Protein AF-A0A5A8DD40-F1 (afdb_monomer_lite)

Organism: Cafeteria roenbergensis (NCBI:txid33653)

pLDDT: mean 91.97, std 11.66, range [43.62, 98.44]

Sequence (110 aa):
MAALLGPKPSMNYADNERDMVIMQHTVDTVTPSGERRQRNGLMVEYERDGETAMARTVGLTAAIGAQLILDGAIPLRGVRRPVDPEVYEPVLDGLEDEGISMAETVRTLA

Foldseek 3Di:
DVVPDPDDDDPDDDVPDKDKDKDKDWDWDADPVRWIKIKMWIWIDMDDPNRHSVCLVPVLLVVQQVVCVVVCQQVDDDDDDQPDCSRVVSSQVSSVVVVTHIDMDMDTDD

Secondary structure (DSSP, 8-state):
--SSS-PPPP-PPPTT---EEEEEEEEEEE-TTS-EEEEEEEEEEE-BTTB-HHHHHHHHHHHHHHHHHHTT-----SS--TTSHHHHHHHHHHHHHTT--PEEEEEE--

InterPro domains:
  IPR032095 Saccharopine dehydrogenase-like, C-terminal [PF16653] (4-100)
  IPR051168 Alpha-aminoadipic semialdehyde synthase [PTHR11133] (10-102)

Radius of gyration: 20.09 Å; chains: 1; bounding box: 60×34×42 Å

Structure (mmCIF, N/CA/C/O backbone):
data_AF-A0A5A8DD40-F1
#
_entry.id   AF-A0A5A8DD40-F1
#
loop_
_atom_site.group_PDB
_atom_site.id
_atom_site.type_symbol
_atom_site.label_atom_id
_atom_site.label_alt_id
_atom_site.label_comp_id
_atom_site.label_asym_id
_atom_site.label_entity_id
_atom_site.label_seq_id
_atom_site.pdbx_PDB_ins_code
_atom_site.Cartn_x
_atom_site.Cartn_y
_atom_site.Cartn_z
_atom_site.occupancy
_atom_site.B_iso_or_equiv
_atom_site.auth_seq_id
_atom_site.auth_comp_id
_atom_site.auth_asym_id
_atom_site.auth_atom_id
_atom_site.pdbx_PDB_model_num
ATOM 1 N N . MET A 1 1 ? 41.620 17.996 2.327 1.00 43.62 1 MET A N 1
ATOM 2 C CA . MET A 1 1 ? 41.602 16.752 3.132 1.00 43.62 1 MET A CA 1
ATOM 3 C C . MET A 1 1 ? 40.468 15.771 2.789 1.00 43.62 1 MET A C 1
ATOM 5 O O . MET A 1 1 ? 40.440 14.717 3.399 1.00 43.62 1 MET A O 1
ATOM 9 N N . ALA A 1 2 ? 39.587 16.023 1.805 1.00 45.50 2 ALA A N 1
ATOM 10 C CA . ALA A 1 2 ? 38.563 15.043 1.387 1.00 45.50 2 ALA A CA 1
ATOM 11 C C . ALA A 1 2 ? 39.001 14.104 0.236 1.00 45.50 2 ALA A C 1
ATOM 13 O O . ALA A 1 2 ? 38.303 13.149 -0.066 1.00 45.50 2 ALA A O 1
ATOM 14 N N . ALA A 1 3 ? 40.164 14.345 -0.385 1.00 51.91 3 ALA A N 1
ATOM 15 C CA . ALA A 1 3 ? 40.687 13.549 -1.506 1.00 51.91 3 ALA A CA 1
ATOM 16 C C . ALA A 1 3 ? 41.655 12.415 -1.089 1.00 51.91 3 ALA A C 1
ATOM 18 O O . ALA A 1 3 ? 42.256 11.784 -1.949 1.00 51.91 3 ALA A O 1
ATOM 19 N N . LEU A 1 4 ? 41.847 12.182 0.219 1.00 51.81 4 LEU A N 1
ATOM 20 C CA . LEU A 1 4 ? 42.779 11.173 0.767 1.00 51.81 4 LEU A CA 1
ATOM 21 C C . LEU A 1 4 ? 42.089 9.892 1.265 1.00 51.81 4 LEU A C 1
ATOM 23 O O . LEU A 1 4 ? 42.756 8.965 1.714 1.00 51.81 4 LEU A O 1
ATOM 27 N N . LEU A 1 5 ? 40.762 9.842 1.196 1.00 54.19 5 LEU A N 1
ATOM 28 C CA . LEU A 1 5 ? 39.967 8.651 1.460 1.00 54.19 5 LEU A CA 1
ATOM 29 C C . LEU A 1 5 ? 39.536 8.155 0.080 1.00 54.19 5 LEU A C 1
ATOM 31 O O . LEU A 1 5 ? 38.892 8.910 -0.643 1.00 54.19 5 LEU A O 1
ATOM 35 N N . GLY A 1 6 ? 39.962 6.957 -0.327 1.00 60.28 6 GLY A N 1
ATOM 36 C CA . GLY A 1 6 ? 39.601 6.366 -1.623 1.00 60.28 6 GLY A CA 1
ATOM 37 C C . GLY A 1 6 ? 38.081 6.316 -1.869 1.00 60.28 6 GLY A C 1
ATOM 38 O O . GLY A 1 6 ? 37.301 6.701 -0.994 1.00 60.28 6 GLY A O 1
ATOM 39 N N . PRO A 1 7 ? 37.627 5.854 -3.051 1.00 65.56 7 PRO A N 1
ATOM 40 C CA . PRO A 1 7 ? 36.203 5.834 -3.382 1.00 65.56 7 PRO A CA 1
ATOM 41 C C . PRO A 1 7 ? 35.401 5.170 -2.256 1.00 65.56 7 PRO A C 1
ATOM 43 O O . PRO A 1 7 ? 35.703 4.048 -1.846 1.00 65.56 7 PRO A O 1
ATOM 46 N N . LYS A 1 8 ? 34.401 5.888 -1.727 1.00 65.12 8 LYS A N 1
ATOM 47 C CA . LYS A 1 8 ? 33.452 5.341 -0.753 1.00 65.12 8 LYS A CA 1
ATOM 48 C C . LYS A 1 8 ? 32.838 4.091 -1.393 1.00 65.12 8 LYS A C 1
ATOM 50 O O . LYS A 1 8 ? 32.260 4.233 -2.471 1.00 65.12 8 LYS A O 1
ATOM 55 N N . PRO A 1 9 ? 32.938 2.901 -0.779 1.00 65.38 9 PRO A N 1
ATOM 56 C CA . PRO A 1 9 ? 32.277 1.727 -1.324 1.00 65.38 9 PRO A CA 1
ATOM 57 C C . PRO A 1 9 ? 30.774 2.017 -1.404 1.00 65.38 9 PRO A C 1
ATOM 59 O O . PRO A 1 9 ? 30.142 2.356 -0.398 1.00 65.38 9 PRO A O 1
ATOM 62 N N . SER A 1 10 ? 30.223 1.981 -2.617 1.00 74.88 10 SER A N 1
ATOM 63 C CA . SER A 1 10 ? 28.790 2.125 -2.848 1.00 74.88 10 SER A CA 1
ATOM 64 C C . SER A 1 10 ? 28.128 0.776 -2.595 1.00 74.88 10 SER A C 1
ATOM 66 O O . SER A 1 10 ? 28.432 -0.191 -3.289 1.00 74.88 10 SER A O 1
ATOM 68 N N . MET A 1 11 ? 27.236 0.708 -1.608 1.00 85.31 11 MET A N 1
ATOM 69 C CA . MET A 1 11 ? 26.427 -0.480 -1.303 1.00 85.31 11 MET A CA 1
ATOM 70 C C . MET A 1 11 ? 25.213 -0.531 -2.239 1.00 85.31 11 MET A C 1
ATOM 72 O O . MET A 1 11 ? 24.073 -0.435 -1.793 1.00 85.31 11 MET A O 1
ATOM 76 N N . ASN A 1 12 ? 25.476 -0.560 -3.544 1.00 88.50 12 ASN A N 1
ATOM 77 C CA . ASN A 1 12 ? 24.438 -0.708 -4.558 1.00 88.50 12 ASN A CA 1
ATOM 78 C C . ASN A 1 12 ? 24.142 -2.191 -4.760 1.00 88.50 12 ASN A C 1
ATOM 80 O O . ASN A 1 12 ? 25.045 -3.013 -4.596 1.00 88.50 12 ASN A O 1
ATOM 84 N N . TYR A 1 13 ? 22.916 -2.494 -5.181 1.00 89.25 13 TYR A N 1
ATOM 85 C CA . TYR A 1 13 ? 22.585 -3.832 -5.646 1.00 89.25 13 TYR A CA 1
ATOM 86 C C . TYR A 1 13 ? 23.431 -4.204 -6.870 1.00 89.25 13 TYR A C 1
ATOM 88 O O . TYR A 1 13 ? 23.643 -3.372 -7.758 1.00 89.25 13 TYR A O 1
ATOM 96 N N . ALA A 1 14 ? 23.921 -5.439 -6.903 1.00 88.88 14 ALA A N 1
ATOM 97 C CA . ALA A 1 14 ? 24.559 -6.027 -8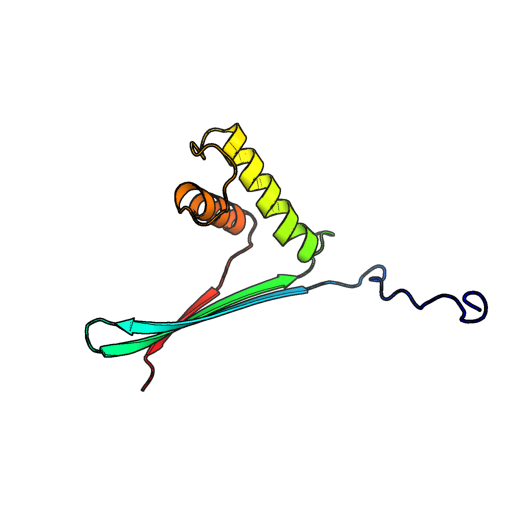.074 1.00 88.88 14 ALA A CA 1
ATOM 98 C C . ALA A 1 14 ? 23.521 -6.626 -9.038 1.00 88.88 14 ALA A C 1
ATOM 100 O O . ALA A 1 14 ? 22.384 -6.915 -8.659 1.00 88.88 14 ALA A O 1
ATOM 101 N N . ASP A 1 15 ? 23.936 -6.868 -10.284 1.00 83.56 15 ASP A N 1
ATOM 102 C CA . ASP A 1 15 ? 23.127 -7.610 -11.250 1.00 83.56 15 ASP A CA 1
ATOM 103 C C . ASP A 1 15 ? 22.803 -8.996 -10.656 1.00 83.56 15 ASP A C 1
ATOM 105 O O . ASP A 1 15 ? 23.715 -9.754 -10.309 1.00 83.56 15 ASP A O 1
ATOM 109 N N . ASN A 1 16 ? 21.512 -9.333 -10.557 1.00 86.12 16 ASN A N 1
ATOM 110 C CA . ASN A 1 16 ? 20.940 -10.544 -9.933 1.00 86.12 16 ASN A CA 1
ATOM 111 C C . ASN A 1 16 ? 20.764 -10.533 -8.400 1.00 86.12 16 ASN A C 1
ATOM 113 O O . ASN A 1 16 ? 20.412 -11.568 -7.827 1.00 86.12 16 ASN A O 1
ATOM 117 N N . GLU A 1 17 ? 20.968 -9.407 -7.718 1.00 92.62 17 GLU A N 1
ATOM 118 C CA . G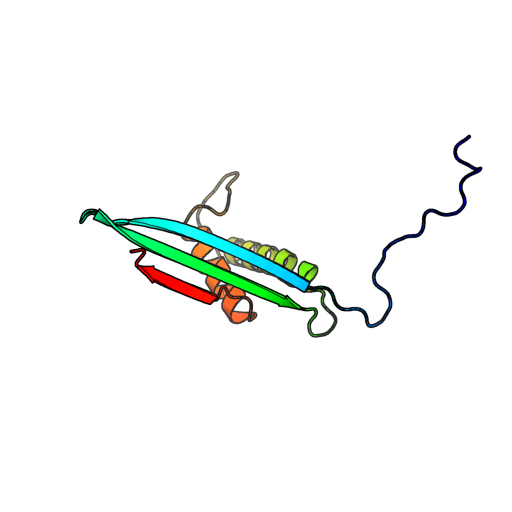LU A 1 17 ? 20.501 -9.267 -6.336 1.00 92.62 17 GLU A CA 1
ATOM 119 C C . GLU A 1 17 ? 19.017 -8.895 -6.286 1.00 92.62 17 GLU A C 1
ATOM 121 O O . GLU A 1 17 ? 18.486 -8.242 -7.182 1.00 92.62 17 GLU A O 1
ATOM 126 N N . ARG A 1 18 ? 18.344 -9.319 -5.213 1.00 94.75 18 ARG A N 1
ATOM 127 C CA . ARG A 1 18 ? 16.929 -9.028 -4.971 1.00 94.75 18 ARG A CA 1
ATOM 128 C C . ARG A 1 18 ? 16.788 -8.172 -3.730 1.00 94.75 18 ARG A C 1
ATOM 130 O O . ARG A 1 18 ? 17.428 -8.455 -2.714 1.00 94.75 18 ARG A O 1
ATOM 137 N N . ASP A 1 19 ? 15.922 -7.172 -3.802 1.00 96.88 19 ASP A N 1
ATOM 138 C CA . ASP A 1 19 ? 15.477 -6.446 -2.624 1.00 96.88 19 ASP A CA 1
ATOM 139 C C . ASP A 1 19 ? 14.244 -7.113 -2.002 1.00 96.88 19 ASP A C 1
ATOM 141 O O . ASP A 1 19 ? 13.658 -8.066 -2.528 1.00 96.88 19 ASP A O 1
ATOM 145 N N . MET A 1 20 ? 13.890 -6.617 -0.823 1.00 97.44 20 MET A N 1
ATOM 146 C CA . MET A 1 20 ? 12.737 -7.067 -0.065 1.00 97.44 20 MET A CA 1
ATOM 147 C C . MET A 1 20 ? 12.173 -5.893 0.729 1.00 97.44 20 MET A C 1
ATOM 149 O O . MET A 1 20 ? 12.928 -5.119 1.324 1.00 97.44 20 MET A O 1
ATOM 153 N N . VAL A 1 21 ? 10.848 -5.808 0.795 1.00 98.12 21 VAL A N 1
ATOM 154 C CA . VAL A 1 21 ? 10.120 -4.876 1.659 1.00 98.12 21 VAL A CA 1
ATOM 155 C C . VAL A 1 21 ? 9.303 -5.680 2.657 1.00 98.12 21 VAL A C 1
ATOM 157 O O . VAL A 1 21 ? 8.512 -6.535 2.272 1.00 98.12 21 VAL A O 1
ATOM 160 N N . ILE A 1 22 ? 9.483 -5.394 3.947 1.00 97.94 22 ILE A N 1
ATOM 161 C CA . ILE A 1 22 ? 8.673 -5.969 5.024 1.00 97.94 22 ILE A CA 1
ATOM 162 C C . ILE A 1 22 ? 7.974 -4.834 5.762 1.00 97.94 22 ILE A C 1
ATOM 164 O O . ILE A 1 22 ? 8.628 -3.906 6.240 1.00 97.94 22 ILE A O 1
ATOM 168 N N . MET A 1 23 ? 6.655 -4.936 5.901 1.00 98.00 23 MET A N 1
ATOM 169 C CA . MET A 1 23 ? 5.853 -4.040 6.730 1.00 98.00 23 MET A CA 1
ATOM 170 C C . MET A 1 23 ? 5.042 -4.856 7.728 1.00 98.00 23 MET A C 1
ATOM 172 O O . MET A 1 23 ? 4.344 -5.794 7.350 1.00 98.00 23 MET A O 1
ATOM 176 N N . GLN A 1 24 ? 5.123 -4.480 9.004 1.00 97.88 24 GLN A N 1
ATOM 177 C CA . GLN A 1 24 ? 4.356 -5.107 10.071 1.00 97.88 24 GLN A CA 1
ATOM 178 C C . GLN A 1 24 ? 3.605 -4.056 10.884 1.00 97.88 24 GLN A C 1
ATOM 180 O O . GLN A 1 24 ? 4.203 -3.133 11.436 1.00 97.88 24 GLN A O 1
ATOM 185 N N . HIS A 1 25 ? 2.297 -4.247 11.009 1.00 97.88 25 HIS A N 1
ATOM 186 C CA . HIS A 1 25 ? 1.461 -3.543 11.969 1.00 97.88 25 HIS A CA 1
ATOM 187 C C . HIS A 1 25 ? 1.080 -4.489 13.105 1.00 97.88 25 HIS A C 1
ATOM 189 O O . HIS A 1 25 ? 0.674 -5.622 12.863 1.00 97.88 25 HIS A O 1
ATOM 195 N N . THR A 1 26 ? 1.161 -4.009 14.343 1.00 97.38 26 THR A N 1
ATOM 196 C CA . THR A 1 26 ? 0.631 -4.694 15.527 1.00 97.38 26 THR A CA 1
ATOM 197 C C . THR A 1 26 ? -0.218 -3.701 16.304 1.00 97.38 26 THR A C 1
ATOM 199 O O . THR A 1 26 ? 0.274 -2.662 16.740 1.00 97.38 26 THR A O 1
ATOM 202 N N . VAL A 1 27 ? -1.501 -4.016 16.463 1.00 97.56 27 VAL A N 1
ATOM 203 C CA . VAL A 1 27 ? -2.492 -3.144 17.092 1.00 97.56 27 VAL A CA 1
ATOM 204 C C . VAL A 1 27 ? -3.189 -3.896 18.216 1.00 97.56 27 VAL A C 1
ATOM 206 O O . VAL A 1 27 ? -3.954 -4.832 17.977 1.00 97.56 27 VAL A O 1
ATOM 209 N N . ASP A 1 28 ? -2.956 -3.451 19.446 1.00 97.31 28 ASP A N 1
ATOM 210 C CA . ASP A 1 28 ? -3.699 -3.911 20.614 1.00 97.31 28 ASP A CA 1
ATOM 211 C C . ASP A 1 28 ? -4.975 -3.081 20.778 1.00 97.31 28 ASP A C 1
ATOM 213 O O . ASP A 1 28 ? -4.962 -1.852 20.739 1.00 97.31 28 ASP A O 1
ATOM 217 N N . THR A 1 29 ? -6.095 -3.763 20.983 1.00 96.00 29 THR A N 1
ATOM 218 C CA . THR A 1 29 ? -7.424 -3.171 21.131 1.00 96.00 29 THR A CA 1
ATOM 219 C C . THR A 1 29 ? -8.104 -3.714 22.378 1.00 96.00 29 THR A C 1
ATOM 221 O O . THR A 1 29 ? -7.895 -4.863 22.773 1.00 96.00 29 THR A O 1
ATOM 224 N N . VAL A 1 30 ? -8.936 -2.881 22.998 1.00 96.50 30 VAL A N 1
ATOM 225 C CA . VAL A 1 30 ? -9.823 -3.280 24.091 1.00 96.50 30 VAL A CA 1
ATOM 226 C C . VAL A 1 30 ? -11.246 -3.045 23.620 1.00 96.50 30 VAL A C 1
ATOM 228 O O . VAL A 1 30 ? -11.604 -1.940 23.214 1.00 96.50 30 VAL A O 1
ATOM 231 N N . THR A 1 31 ? -12.045 -4.102 23.619 1.00 90.62 31 THR A N 1
ATOM 232 C CA . THR A 1 31 ? -13.463 -4.019 23.257 1.00 90.62 31 THR A CA 1
ATOM 233 C C . THR A 1 31 ? -14.266 -3.328 24.367 1.00 90.62 31 THR A C 1
ATOM 235 O O . THR A 1 31 ? -13.823 -3.302 25.518 1.00 90.62 31 THR A O 1
ATOM 238 N N . PRO A 1 32 ? -15.485 -2.831 24.087 1.00 94.88 32 PRO A N 1
ATOM 239 C CA . PRO A 1 32 ? -16.359 -2.285 25.128 1.00 94.88 32 PRO A CA 1
ATOM 240 C C . PRO A 1 32 ? -16.676 -3.268 26.269 1.00 94.88 32 PRO A C 1
ATOM 242 O O . PRO A 1 32 ? -16.937 -2.838 27.387 1.00 94.88 32 PRO A O 1
ATOM 245 N N . SER A 1 33 ? -16.621 -4.581 26.015 1.00 94.12 33 SER A N 1
ATOM 246 C CA . SER A 1 33 ? -16.779 -5.634 27.029 1.00 94.12 33 SER A CA 1
ATOM 247 C C . SER A 1 33 ? -15.511 -5.915 27.848 1.00 94.12 33 SER A C 1
ATOM 249 O O . SER A 1 33 ? -15.527 -6.798 28.699 1.00 94.12 33 SER A O 1
ATOM 251 N N . GLY A 1 34 ? -14.407 -5.205 27.596 1.00 94.12 34 GLY A N 1
ATOM 252 C CA . GLY A 1 34 ? -13.127 -5.374 28.292 1.00 94.12 34 GLY A CA 1
ATOM 253 C C . GLY A 1 34 ? -12.214 -6.463 27.717 1.00 94.12 34 GLY A C 1
ATOM 254 O O . GLY A 1 34 ? -11.091 -6.621 28.189 1.00 94.12 34 GLY A O 1
ATOM 255 N N . GLU A 1 35 ? -12.646 -7.193 26.681 1.00 94.88 35 GLU A N 1
ATOM 256 C CA . GLU A 1 35 ? -11.807 -8.194 26.006 1.00 94.88 35 GLU A CA 1
ATOM 257 C C . GLU A 1 35 ? -10.635 -7.501 25.300 1.00 94.88 35 GLU A C 1
ATOM 259 O O . GLU A 1 35 ? -10.846 -6.563 24.521 1.00 94.88 35 GLU A O 1
ATOM 264 N N . ARG A 1 36 ? -9.414 -7.987 25.543 1.00 97.00 36 ARG A N 1
ATOM 265 C CA . ARG A 1 36 ? -8.193 -7.516 24.887 1.00 97.00 36 ARG A CA 1
ATOM 266 C C . ARG A 1 36 ? -7.918 -8.353 23.643 1.00 97.00 36 ARG A C 1
ATOM 268 O O . ARG A 1 36 ? -7.850 -9.577 23.717 1.00 97.00 36 ARG A O 1
ATOM 275 N N . ARG A 1 37 ? -7.717 -7.704 22.500 1.00 96.56 37 ARG A N 1
ATOM 276 C CA . ARG A 1 37 ? -7.365 -8.360 21.234 1.00 96.56 37 ARG A CA 1
ATOM 277 C C . ARG A 1 37 ? -6.145 -7.703 20.625 1.00 96.56 37 ARG A C 1
ATOM 279 O O . ARG A 1 37 ? -6.058 -6.482 20.621 1.00 96.56 37 ARG A O 1
ATOM 286 N N . GLN A 1 38 ? -5.268 -8.500 20.043 1.00 96.94 38 GLN A N 1
ATOM 287 C CA . GLN A 1 38 ? -4.174 -8.025 19.213 1.00 96.94 38 GLN A CA 1
ATOM 288 C C . GLN A 1 38 ? -4.442 -8.396 17.761 1.00 96.94 38 GLN A C 1
ATOM 290 O O . GLN A 1 38 ? -4.692 -9.562 17.449 1.00 96.94 38 GLN A O 1
ATOM 295 N N . ARG A 1 39 ? -4.376 -7.401 16.881 1.00 97.25 39 ARG A N 1
ATOM 296 C CA . ARG A 1 39 ? -4.412 -7.564 15.430 1.00 97.25 39 ARG A CA 1
ATOM 297 C C . ARG A 1 39 ? -3.005 -7.374 14.886 1.00 97.25 39 ARG A C 1
ATOM 299 O O . ARG A 1 39 ? -2.340 -6.414 15.266 1.00 97.25 39 ARG A O 1
ATOM 306 N N . ASN A 1 40 ? -2.553 -8.269 14.020 1.00 97.44 40 ASN A N 1
ATOM 307 C CA . ASN A 1 40 ? -1.287 -8.121 13.315 1.00 97.44 40 ASN A CA 1
ATOM 308 C C . ASN A 1 40 ? -1.542 -8.125 11.816 1.00 97.44 40 ASN A C 1
ATOM 310 O O . ASN A 1 40 ? -2.262 -8.997 11.344 1.00 97.44 40 ASN A O 1
ATOM 314 N N . GLY A 1 41 ? -0.918 -7.200 11.099 1.00 97.69 41 GLY A N 1
ATOM 315 C CA . GLY A 1 41 ? -0.846 -7.196 9.645 1.00 97.69 41 GLY A CA 1
ATOM 316 C C . GLY A 1 41 ? 0.606 -7.356 9.208 1.00 97.69 41 GLY A C 1
ATOM 317 O O . GLY A 1 41 ? 1.478 -6.685 9.762 1.00 97.69 41 GLY A O 1
ATOM 318 N N . LEU A 1 42 ? 0.875 -8.257 8.265 1.00 98.19 42 LEU A N 1
ATOM 319 C CA . LEU A 1 42 ? 2.205 -8.503 7.708 1.00 98.19 42 LEU A CA 1
ATOM 320 C C . LEU A 1 42 ? 2.156 -8.453 6.180 1.00 98.19 42 LEU A C 1
ATOM 322 O O . LEU A 1 42 ? 1.378 -9.172 5.563 1.00 98.19 42 LEU A O 1
ATOM 326 N N . MET A 1 43 ? 3.030 -7.653 5.584 1.00 98.12 43 MET A N 1
ATOM 327 C CA . MET A 1 43 ? 3.287 -7.621 4.145 1.00 98.12 43 MET A CA 1
ATOM 328 C C . MET A 1 43 ? 4.766 -7.931 3.915 1.00 98.12 43 MET A C 1
ATOM 330 O O . MET A 1 43 ? 5.628 -7.356 4.587 1.00 98.12 43 MET A O 1
ATOM 334 N N . VAL A 1 44 ? 5.052 -8.843 2.986 1.00 97.75 44 VAL A N 1
ATOM 335 C CA . VAL A 1 44 ? 6.410 -9.221 2.578 1.00 97.75 44 VAL A CA 1
ATOM 336 C C . VAL A 1 44 ? 6.449 -9.269 1.058 1.00 97.75 44 VAL A C 1
ATOM 338 O O . VAL A 1 44 ? 5.873 -10.169 0.458 1.00 97.75 44 VAL A O 1
ATOM 341 N N . GLU A 1 45 ? 7.158 -8.324 0.454 1.00 97.75 45 GLU A N 1
ATOM 342 C CA . GLU A 1 45 ? 7.347 -8.235 -0.993 1.00 97.75 45 GLU A CA 1
ATOM 343 C C . GLU A 1 45 ? 8.814 -8.475 -1.342 1.00 97.75 45 GLU A C 1
ATOM 345 O O . GLU A 1 45 ? 9.713 -8.027 -0.628 1.00 97.75 45 GLU A O 1
ATOM 350 N N . TYR A 1 46 ? 9.049 -9.143 -2.466 1.00 96.62 46 TYR A N 1
ATOM 351 C CA . TYR A 1 46 ? 10.370 -9.341 -3.060 1.00 96.62 46 TYR A CA 1
ATOM 352 C C . TYR A 1 46 ? 10.399 -8.735 -4.462 1.00 96.62 46 TYR A C 1
ATOM 354 O O . TYR A 1 46 ? 9.347 -8.479 -5.052 1.00 96.62 46 TYR A O 1
ATOM 362 N N . GLU A 1 47 ? 11.606 -8.526 -4.990 1.00 95.00 47 GLU A N 1
ATOM 363 C CA . GLU A 1 47 ? 11.795 -8.299 -6.425 1.00 95.00 47 GLU A CA 1
ATOM 364 C C . GLU A 1 47 ? 11.005 -9.333 -7.238 1.00 95.00 47 GLU A C 1
ATOM 366 O O . GLU A 1 47 ? 10.989 -10.530 -6.915 1.00 95.00 47 GLU A O 1
ATOM 371 N N . ARG A 1 48 ? 10.323 -8.839 -8.271 1.00 90.50 48 ARG A N 1
ATOM 372 C CA . ARG A 1 48 ? 9.498 -9.637 -9.165 1.00 90.50 48 ARG A CA 1
ATOM 373 C C . ARG A 1 48 ? 9.574 -9.065 -10.576 1.00 90.50 48 ARG A C 1
ATOM 375 O O . ARG A 1 48 ? 9.374 -7.872 -10.771 1.00 90.50 48 ARG A O 1
ATOM 382 N N . ASP A 1 49 ? 9.779 -9.946 -11.553 1.00 88.25 49 ASP A N 1
ATOM 383 C CA . ASP A 1 49 ? 9.729 -9.634 -12.986 1.00 88.25 49 ASP A CA 1
ATOM 384 C C . ASP A 1 49 ? 10.680 -8.487 -13.411 1.00 88.25 49 ASP A C 1
ATOM 386 O O . ASP A 1 49 ? 10.429 -7.781 -14.386 1.00 88.25 49 ASP A O 1
ATOM 390 N N . GLY A 1 50 ? 11.808 -8.319 -12.708 1.00 88.06 50 GLY A N 1
ATOM 391 C CA . GLY A 1 50 ? 12.798 -7.270 -12.968 1.00 88.06 50 GLY A CA 1
ATOM 392 C C . GLY A 1 50 ? 12.500 -5.936 -12.280 1.00 88.06 50 GLY A C 1
ATOM 393 O O . GLY A 1 50 ? 13.275 -4.989 -12.428 1.00 88.06 50 GLY A O 1
ATOM 394 N N . GLU A 1 51 ? 11.414 -5.849 -11.512 1.00 92.44 51 GLU A N 1
ATOM 395 C CA . GLU A 1 51 ? 11.054 -4.684 -10.711 1.00 92.44 51 GLU A CA 1
ATOM 396 C C . GLU A 1 51 ? 11.329 -4.944 -9.229 1.00 92.44 51 GLU A C 1
ATOM 398 O O . GLU A 1 51 ? 10.888 -5.939 -8.647 1.00 92.44 51 GLU A O 1
ATOM 403 N N . THR A 1 52 ? 12.039 -4.017 -8.586 1.00 96.12 52 THR A N 1
ATOM 404 C CA . THR A 1 52 ? 12.336 -4.116 -7.154 1.00 96.12 52 THR A CA 1
ATOM 405 C C . THR A 1 52 ? 11.054 -4.035 -6.321 1.00 96.12 52 THR A C 1
ATOM 407 O O . THR A 1 52 ? 10.113 -3.315 -6.672 1.00 96.12 52 THR A O 1
ATOM 410 N N . ALA A 1 53 ? 11.015 -4.723 -5.178 1.00 97.06 53 ALA A N 1
ATOM 411 C CA . ALA A 1 53 ? 9.919 -4.640 -4.213 1.00 97.06 53 ALA A CA 1
ATOM 412 C C . ALA A 1 53 ? 9.630 -3.182 -3.821 1.00 97.06 53 ALA A C 1
ATOM 414 O O . ALA A 1 53 ? 8.470 -2.770 -3.731 1.00 97.06 53 ALA A O 1
ATOM 415 N N . MET A 1 54 ? 10.679 -2.371 -3.646 1.00 96.44 54 MET A N 1
ATOM 416 C CA . MET A 1 54 ? 10.555 -0.930 -3.408 1.00 96.44 54 MET A CA 1
ATOM 417 C C . MET A 1 54 ? 9.896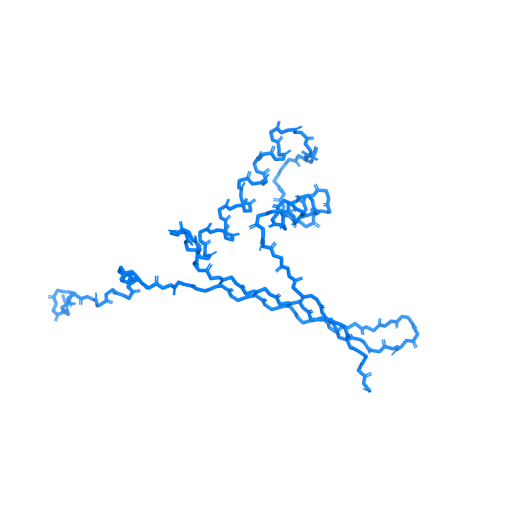 -0.185 -4.578 1.00 96.44 54 MET A C 1
ATOM 419 O O . MET A 1 54 ? 9.021 0.649 -4.348 1.00 96.44 54 MET A O 1
ATOM 423 N N . ALA A 1 55 ? 10.295 -0.460 -5.825 1.00 95.75 55 ALA A N 1
ATOM 424 C CA . ALA A 1 55 ? 9.712 0.196 -6.995 1.00 95.75 55 ALA A CA 1
ATOM 425 C C . ALA A 1 55 ? 8.232 -0.165 -7.158 1.00 95.75 55 ALA A C 1
ATOM 427 O O . ALA A 1 55 ? 7.420 0.730 -7.381 1.00 95.75 55 ALA A O 1
ATOM 428 N N . ARG A 1 56 ? 7.874 -1.439 -6.965 1.00 96.31 56 ARG A N 1
ATOM 429 C CA . ARG A 1 56 ? 6.484 -1.908 -7.033 1.00 96.31 56 ARG A CA 1
ATOM 430 C C . ARG A 1 56 ? 5.619 -1.265 -5.949 1.00 96.31 56 ARG A C 1
ATOM 432 O O . ARG A 1 56 ? 4.647 -0.586 -6.263 1.00 96.31 56 ARG A O 1
ATOM 439 N N . THR A 1 57 ? 6.004 -1.397 -4.679 1.00 96.00 57 THR A N 1
ATOM 440 C CA . THR A 1 57 ? 5.195 -0.914 -3.538 1.00 96.00 57 THR A CA 1
ATOM 441 C C . THR A 1 57 ? 5.022 0.607 -3.499 1.00 96.00 57 THR A C 1
ATOM 443 O O . THR A 1 57 ? 3.995 1.101 -3.034 1.00 96.00 57 THR A O 1
ATOM 446 N N . VAL A 1 58 ? 5.982 1.378 -4.018 1.00 96.44 58 VAL A N 1
ATOM 447 C CA . VAL A 1 58 ? 5.870 2.845 -4.099 1.00 96.44 58 VAL A CA 1
ATOM 448 C C . VAL A 1 58 ? 5.214 3.288 -5.409 1.00 96.44 58 VAL A C 1
ATOM 450 O O . VAL A 1 58 ? 4.303 4.118 -5.400 1.00 96.44 58 VAL A O 1
ATOM 453 N N . GLY A 1 59 ? 5.686 2.752 -6.534 1.00 96.94 59 GLY A N 1
ATOM 454 C CA . GLY A 1 59 ? 5.289 3.167 -7.876 1.00 96.94 59 GLY A CA 1
ATOM 455 C C . GLY A 1 59 ? 3.846 2.808 -8.208 1.00 96.94 59 GLY A C 1
ATOM 456 O O . GLY A 1 59 ? 3.105 3.682 -8.656 1.00 96.94 59 GLY A O 1
ATOM 457 N N . LEU A 1 60 ? 3.425 1.569 -7.930 1.00 97.06 60 LEU A N 1
ATOM 458 C CA . LEU A 1 60 ? 2.056 1.118 -8.205 1.00 97.06 60 LEU A CA 1
ATOM 459 C C . LEU A 1 60 ? 1.043 1.908 -7.379 1.00 97.06 60 LEU A C 1
ATOM 461 O O . LEU A 1 60 ? 0.072 2.414 -7.931 1.00 97.06 60 LEU A O 1
ATOM 465 N N . THR A 1 61 ? 1.325 2.136 -6.093 1.00 97.12 61 THR A N 1
ATOM 466 C CA . THR A 1 61 ? 0.478 2.966 -5.222 1.00 97.12 61 THR A CA 1
ATOM 467 C C . THR A 1 61 ? 0.252 4.363 -5.816 1.00 97.12 61 THR A C 1
ATOM 469 O O . THR A 1 61 ? -0.874 4.864 -5.842 1.00 97.12 61 THR A O 1
ATOM 472 N N . ALA A 1 62 ? 1.311 5.001 -6.330 1.00 97.50 62 ALA A N 1
ATOM 473 C CA . ALA A 1 62 ? 1.208 6.315 -6.962 1.00 97.50 62 ALA A CA 1
ATOM 474 C C . ALA A 1 62 ? 0.454 6.271 -8.304 1.00 97.50 62 ALA A C 1
ATOM 476 O O . ALA A 1 62 ? -0.351 7.164 -8.576 1.00 97.50 62 ALA A O 1
ATOM 477 N N . ALA A 1 63 ? 0.694 5.245 -9.126 1.00 98.12 63 ALA A N 1
ATOM 478 C CA . ALA A 1 63 ? 0.038 5.065 -10.419 1.00 98.12 63 ALA A CA 1
ATOM 479 C C . ALA A 1 63 ? -1.472 4.819 -10.268 1.00 98.12 63 ALA A C 1
ATOM 481 O O . ALA A 1 63 ? -2.264 5.504 -10.915 1.00 98.12 63 ALA A O 1
ATOM 482 N N . ILE A 1 64 ? -1.870 3.924 -9.358 1.00 98.38 64 ILE A N 1
ATOM 483 C CA . ILE A 1 64 ? -3.273 3.636 -9.029 1.00 98.38 64 ILE A CA 1
ATOM 484 C C . ILE A 1 64 ? -3.965 4.908 -8.534 1.00 98.38 64 ILE A C 1
ATOM 486 O O . ILE A 1 64 ? -5.017 5.283 -9.047 1.00 98.38 64 ILE A O 1
ATOM 490 N N . GLY A 1 65 ? -3.348 5.637 -7.597 1.00 97.12 65 GLY A N 1
ATOM 491 C CA . GLY A 1 65 ? -3.901 6.900 -7.104 1.00 97.12 65 GLY A CA 1
ATOM 492 C C . GLY A 1 65 ? -4.096 7.943 -8.213 1.00 97.12 65 GLY A C 1
ATOM 493 O O . GLY A 1 65 ? -5.130 8.608 -8.260 1.00 97.12 65 GLY A O 1
ATOM 494 N N . ALA A 1 66 ? -3.134 8.071 -9.133 1.00 97.94 66 ALA A N 1
ATOM 495 C CA . ALA A 1 66 ? -3.257 8.968 -10.279 1.00 97.94 66 ALA A CA 1
ATOM 496 C C . ALA A 1 66 ? -4.403 8.551 -11.215 1.00 97.94 66 ALA A C 1
ATOM 498 O O . ALA A 1 66 ? -5.192 9.406 -11.620 1.00 97.94 66 ALA A O 1
ATOM 499 N N . GLN A 1 67 ? -4.524 7.255 -11.513 1.00 98.44 67 GLN A N 1
ATOM 500 C CA . GLN A 1 67 ? -5.593 6.710 -12.348 1.00 98.44 67 GLN A CA 1
ATOM 501 C C . GLN A 1 67 ? -6.973 6.974 -11.727 1.00 98.44 67 GLN A C 1
ATOM 503 O O . GLN A 1 67 ? -7.834 7.555 -12.381 1.00 98.44 67 GLN A O 1
ATOM 508 N N . LEU A 1 68 ? -7.151 6.682 -10.435 1.00 97.81 68 LEU A N 1
ATOM 509 C CA . LEU A 1 68 ? -8.403 6.927 -9.707 1.00 97.81 68 LEU A CA 1
ATOM 510 C C . LEU A 1 68 ? -8.814 8.410 -9.700 1.00 97.81 68 LEU A C 1
ATOM 512 O O . LEU A 1 68 ? -10.003 8.730 -9.767 1.00 97.81 68 LEU A O 1
ATOM 516 N N . ILE A 1 69 ? -7.848 9.333 -9.636 1.00 97.00 69 ILE A N 1
ATOM 517 C CA . ILE A 1 69 ? -8.118 10.775 -9.748 1.00 97.00 69 ILE A CA 1
ATOM 518 C C . ILE A 1 69 ? -8.578 11.135 -11.166 1.00 97.00 69 ILE A C 1
ATOM 520 O O . ILE A 1 69 ? -9.533 11.898 -11.317 1.00 97.00 69 ILE A O 1
ATOM 524 N N . LEU A 1 70 ? -7.909 10.611 -12.198 1.00 97.75 70 LEU A N 1
ATOM 525 C CA . LEU A 1 70 ? -8.246 10.882 -13.600 1.00 97.75 70 LEU A CA 1
ATOM 526 C C . LEU A 1 70 ? -9.615 10.315 -13.989 1.00 97.75 70 LEU A C 1
ATOM 528 O O . LEU A 1 70 ? -10.363 10.981 -14.704 1.00 97.75 70 LEU A O 1
ATOM 532 N N . ASP A 1 71 ? -9.965 9.148 -13.455 1.00 97.62 71 ASP A N 1
ATOM 533 C CA . ASP A 1 71 ? -11.268 8.506 -13.654 1.00 97.62 71 ASP A CA 1
ATOM 534 C C . ASP A 1 71 ? -12.392 9.176 -12.847 1.00 97.62 71 ASP A C 1
ATOM 536 O O . ASP A 1 71 ? -13.569 8.861 -13.020 1.00 97.62 71 ASP A O 1
ATOM 540 N N . GLY A 1 72 ? -12.052 10.119 -11.962 1.00 96.19 72 GLY A N 1
ATOM 541 C CA . GLY A 1 72 ? -13.010 10.800 -11.095 1.00 96.19 72 GLY A CA 1
ATOM 542 C C . GLY A 1 72 ? -13.548 9.928 -9.957 1.00 96.19 72 GLY A C 1
ATOM 543 O O . GLY A 1 72 ? -14.533 10.310 -9.326 1.00 96.19 72 GLY A O 1
ATOM 544 N N . ALA A 1 73 ? -12.906 8.791 -9.674 1.00 96.69 73 ALA A N 1
ATOM 545 C CA . ALA A 1 73 ? -13.263 7.890 -8.579 1.00 96.69 73 ALA A CA 1
ATOM 546 C C . ALA A 1 73 ? -12.934 8.482 -7.196 1.00 96.69 73 ALA A C 1
ATOM 548 O O . ALA A 1 73 ? -13.572 8.124 -6.210 1.00 96.69 73 ALA A O 1
ATOM 549 N N . ILE A 1 74 ? -11.989 9.428 -7.125 1.00 96.00 74 ILE A N 1
ATOM 550 C CA . ILE A 1 74 ? -11.682 10.203 -5.914 1.00 96.00 74 ILE A CA 1
ATOM 551 C C . ILE A 1 74 ? -12.232 11.633 -6.086 1.00 96.00 74 ILE A C 1
ATOM 553 O O . ILE A 1 74 ? -11.586 12.467 -6.726 1.00 96.00 74 ILE A O 1
ATOM 557 N N . PRO A 1 75 ? -13.410 11.967 -5.519 1.00 92.62 75 PRO A N 1
ATOM 558 C CA . PRO A 1 75 ? -14.042 13.279 -5.703 1.00 92.62 75 PRO A CA 1
ATOM 559 C C . PRO A 1 75 ? -13.446 14.376 -4.804 1.00 92.62 75 PRO A C 1
ATOM 561 O O . PRO A 1 75 ? -13.754 15.564 -4.970 1.00 92.62 75 PRO A O 1
ATOM 564 N N . LEU A 1 76 ? -12.613 13.991 -3.831 1.00 94.88 76 LEU A N 1
ATOM 565 C CA . LEU A 1 76 ? -12.013 14.885 -2.846 1.00 94.88 76 LEU A CA 1
ATOM 566 C C . LEU A 1 76 ? -11.064 15.899 -3.503 1.00 94.88 76 LEU A C 1
ATOM 568 O O . LEU A 1 76 ? -10.329 15.597 -4.439 1.00 94.88 76 LEU A O 1
ATOM 572 N N . ARG A 1 77 ? -11.056 17.131 -2.980 1.00 94.50 77 ARG A N 1
ATOM 573 C CA . ARG A 1 77 ? -10.246 18.245 -3.502 1.00 94.50 77 ARG A CA 1
ATOM 574 C C . ARG A 1 77 ? -9.298 18.813 -2.450 1.00 94.50 77 ARG A C 1
ATOM 576 O O . ARG A 1 77 ? -9.505 18.663 -1.246 1.00 94.50 77 ARG A O 1
ATOM 583 N N . GLY A 1 78 ? -8.293 19.544 -2.929 1.00 95.50 78 GLY A N 1
ATOM 584 C CA . GLY A 1 78 ? -7.269 20.183 -2.103 1.00 95.50 78 GLY A CA 1
ATOM 585 C C . GLY A 1 78 ? -6.074 19.269 -1.832 1.00 95.50 78 GLY A C 1
ATOM 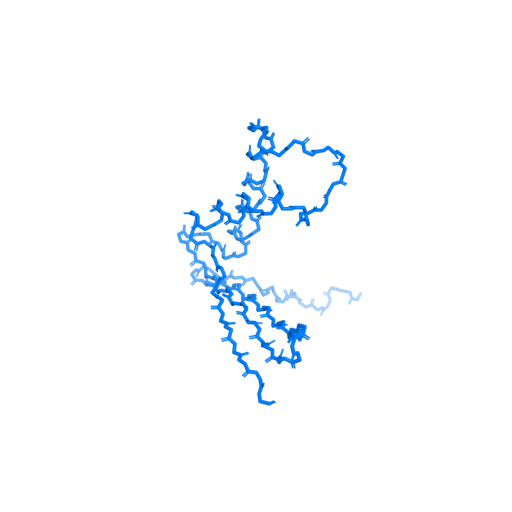586 O O . GLY A 1 78 ? -5.932 18.212 -2.438 1.00 95.50 78 GLY A O 1
ATOM 587 N N . VAL A 1 79 ? -5.196 19.692 -0.923 1.00 96.12 79 VAL A N 1
ATOM 588 C CA . VAL A 1 79 ? -4.027 18.898 -0.515 1.00 96.12 79 VAL A CA 1
ATOM 589 C C . VAL A 1 79 ? -4.467 17.897 0.550 1.00 96.12 79 VAL A C 1
ATOM 591 O O . VAL A 1 79 ? -4.842 18.291 1.656 1.00 96.12 79 VAL A O 1
ATOM 594 N N . ARG A 1 80 ? -4.449 16.606 0.212 1.00 93.12 80 ARG A N 1
ATOM 595 C CA . ARG A 1 80 ? -4.940 15.516 1.068 1.00 93.12 80 ARG A CA 1
ATOM 596 C C . ARG A 1 80 ? -3.834 14.513 1.383 1.00 93.12 80 ARG A C 1
ATOM 598 O O . ARG A 1 80 ? -2.869 14.373 0.638 1.00 93.12 80 ARG A O 1
ATOM 605 N N . ARG A 1 81 ? -4.003 13.809 2.502 1.00 94.69 81 ARG A N 1
ATOM 606 C CA . ARG A 1 81 ? -3.260 12.586 2.846 1.00 94.69 81 ARG A CA 1
ATOM 607 C C . ARG A 1 81 ? -4.198 11.388 2.643 1.00 94.69 81 ARG A C 1
ATOM 609 O O . ARG A 1 81 ? -5.400 11.583 2.813 1.00 94.69 81 ARG A O 1
ATOM 616 N N . PRO A 1 82 ? -3.691 10.178 2.355 1.00 94.25 82 PRO A N 1
ATOM 617 C CA . PRO A 1 82 ? -4.516 8.989 2.120 1.00 94.25 82 PRO A CA 1
ATOM 618 C C . PRO A 1 82 ? -5.023 8.379 3.442 1.00 94.25 82 PRO A C 1
ATOM 620 O O . PRO A 1 82 ? -4.690 7.257 3.795 1.00 94.25 82 PRO A O 1
ATOM 623 N N . VAL A 1 83 ? -5.772 9.160 4.222 1.00 96.62 83 VAL A N 1
ATOM 624 C CA . VAL A 1 83 ? -6.405 8.724 5.484 1.00 96.62 83 VAL A CA 1
ATOM 625 C C . VAL A 1 83 ? -7.927 8.650 5.375 1.00 96.62 83 VAL A C 1
ATOM 627 O O . VAL A 1 83 ? -8.589 8.188 6.298 1.00 96.62 83 VAL A O 1
ATOM 630 N N . ASP A 1 84 ? -8.473 9.131 4.259 1.00 95.94 84 ASP A N 1
ATOM 631 C CA . ASP A 1 84 ? -9.894 9.064 3.948 1.00 95.94 84 ASP A CA 1
ATOM 632 C C . ASP A 1 84 ? -10.203 7.709 3.277 1.00 95.94 84 ASP A C 1
ATOM 634 O O . ASP A 1 84 ? -9.473 7.343 2.349 1.00 95.94 84 ASP A O 1
ATOM 638 N N . PRO A 1 85 ? -11.265 6.986 3.688 1.00 96.44 85 PRO A N 1
ATOM 639 C CA . PRO A 1 85 ? -11.648 5.700 3.088 1.00 96.44 85 PRO A CA 1
ATOM 640 C C . PRO A 1 85 ? -11.854 5.769 1.576 1.00 96.44 85 PRO A C 1
ATOM 642 O O . PRO A 1 85 ? -11.341 4.929 0.849 1.00 96.44 85 PRO A O 1
ATOM 645 N N . GLU A 1 86 ? -12.466 6.856 1.095 1.00 95.25 86 GLU A N 1
ATOM 646 C CA . GLU A 1 86 ? -12.654 7.156 -0.335 1.00 95.25 86 GLU A CA 1
ATOM 647 C C . GLU A 1 86 ? -11.345 7.172 -1.145 1.00 95.25 86 GLU A C 1
ATOM 649 O O . GLU A 1 86 ? -11.380 7.103 -2.370 1.00 95.25 86 GLU A O 1
ATOM 654 N N . VAL A 1 87 ? -10.193 7.307 -0.478 1.00 96.56 87 VAL A N 1
ATOM 655 C CA . VAL A 1 87 ? -8.868 7.248 -1.101 1.00 96.56 87 VAL A CA 1
ATOM 656 C C . VAL A 1 87 ? -8.214 5.900 -0.848 1.00 96.56 87 VAL A C 1
ATOM 658 O O . VAL A 1 87 ? -7.773 5.265 -1.798 1.00 96.56 87 VAL A O 1
ATOM 661 N N . TYR A 1 88 ? -8.086 5.474 0.415 1.00 96.81 88 TYR A N 1
ATOM 662 C CA . TYR A 1 88 ? -7.259 4.305 0.712 1.00 96.81 88 TYR A CA 1
ATOM 663 C C . TYR A 1 88 ? -7.932 2.986 0.323 1.00 96.81 88 TYR A C 1
ATOM 665 O O . TYR A 1 88 ? -7.215 2.082 -0.075 1.00 96.81 88 TYR A O 1
ATOM 673 N N . GLU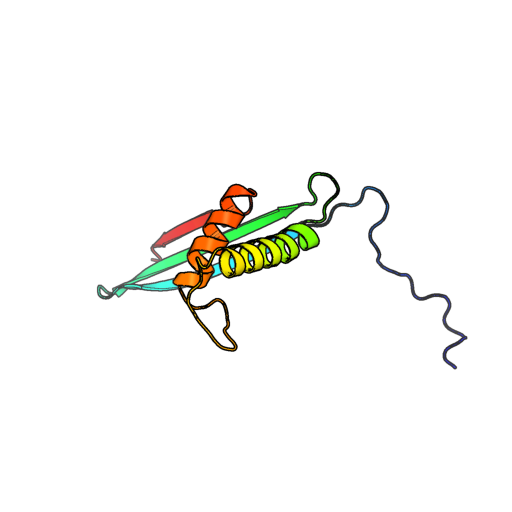 A 1 89 ? -9.261 2.857 0.401 1.00 97.38 89 GLU A N 1
ATOM 674 C CA . GLU A 1 89 ? -9.959 1.609 0.047 1.00 97.38 89 GLU A CA 1
ATOM 675 C C . GLU A 1 89 ? -9.745 1.241 -1.430 1.00 97.38 89 GLU A C 1
ATOM 677 O O . GLU A 1 89 ? -9.147 0.197 -1.680 1.00 97.38 89 GLU A O 1
ATOM 682 N N . PRO A 1 90 ? -10.070 2.103 -2.418 1.00 97.50 90 PRO A N 1
ATOM 683 C CA . PRO A 1 90 ? -9.864 1.752 -3.825 1.00 97.50 90 PRO A CA 1
ATOM 684 C C . PRO A 1 90 ? -8.382 1.618 -4.207 1.00 97.50 90 PRO A C 1
ATOM 686 O O . PRO A 1 90 ? -8.047 0.903 -5.149 1.00 97.50 90 PRO A O 1
ATOM 689 N N . VAL A 1 91 ? -7.476 2.298 -3.494 1.00 97.88 91 VAL A N 1
ATOM 690 C CA . VAL A 1 91 ? -6.032 2.119 -3.700 1.00 97.88 9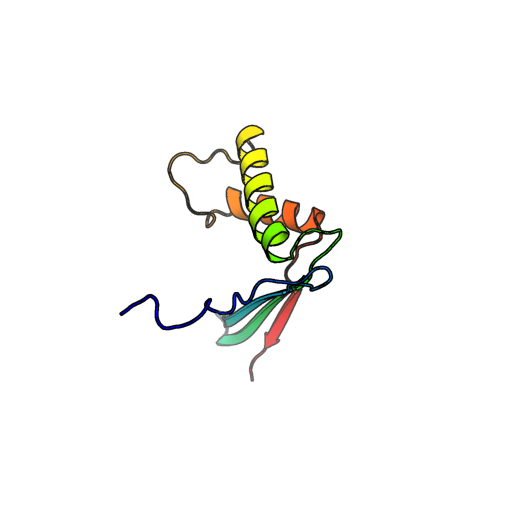1 VAL A CA 1
ATOM 691 C C . VAL A 1 91 ? -5.571 0.754 -3.186 1.00 97.88 91 VAL A C 1
ATOM 693 O O . VAL A 1 91 ? -4.767 0.114 -3.856 1.00 97.88 91 VAL A O 1
ATOM 696 N N . LEU A 1 92 ? -6.057 0.305 -2.024 1.00 97.62 92 LEU A N 1
ATOM 697 C CA . LEU A 1 92 ? -5.732 -1.017 -1.483 1.00 97.62 92 LEU A CA 1
ATOM 698 C C . LEU A 1 92 ? -6.308 -2.137 -2.354 1.00 97.62 92 LEU A C 1
ATOM 700 O O . LEU A 1 92 ? -5.579 -3.083 -2.630 1.00 97.62 92 LEU A O 1
ATOM 704 N N . ASP A 1 93 ? -7.540 -1.992 -2.847 1.00 97.88 93 ASP A N 1
ATOM 705 C CA . ASP A 1 93 ? -8.151 -2.954 -3.775 1.00 97.88 93 ASP A CA 1
ATOM 706 C C . ASP A 1 93 ? -7.313 -3.086 -5.060 1.00 97.88 93 ASP A C 1
ATOM 708 O O . ASP A 1 93 ? -6.951 -4.186 -5.472 1.00 97.88 93 ASP A O 1
ATOM 712 N N . GLY A 1 94 ? -6.910 -1.958 -5.658 1.00 97.88 94 GLY A N 1
ATOM 713 C CA . GLY A 1 94 ? -6.049 -1.971 -6.845 1.00 97.88 94 GLY A CA 1
ATOM 714 C C . GLY A 1 94 ? -4.651 -2.544 -6.582 1.00 97.88 94 GLY A C 1
ATOM 715 O O . GLY A 1 94 ? -4.060 -3.162 -7.462 1.00 97.88 94 GLY A O 1
ATOM 716 N N . LEU A 1 95 ? -4.102 -2.364 -5.376 1.00 97.56 95 LEU A N 1
ATOM 717 C CA . LEU A 1 95 ? -2.836 -2.994 -4.989 1.00 97.56 95 LEU A CA 1
ATOM 718 C C . LEU A 1 95 ? -2.985 -4.512 -4.830 1.00 97.56 95 LEU A C 1
ATOM 720 O O . LEU A 1 95 ? -2.070 -5.246 -5.208 1.00 97.56 95 LEU A O 1
ATOM 724 N N . GLU A 1 96 ? -4.124 -4.983 -4.320 1.00 97.50 96 GLU A N 1
ATOM 725 C CA . GLU A 1 96 ? -4.423 -6.411 -4.204 1.00 97.50 96 GLU A CA 1
ATOM 726 C C . GLU A 1 96 ? -4.528 -7.076 -5.586 1.00 97.50 96 GLU A C 1
ATOM 728 O O . GLU A 1 96 ? -3.968 -8.159 -5.774 1.00 97.50 96 GLU A O 1
ATOM 733 N N . ASP A 1 97 ? -5.122 -6.396 -6.575 1.00 97.44 97 ASP A N 1
ATOM 734 C CA . ASP A 1 97 ? -5.149 -6.843 -7.978 1.00 97.44 97 ASP A CA 1
ATOM 735 C C . ASP A 1 97 ? -3.733 -6.987 -8.579 1.00 97.44 97 ASP A C 1
ATOM 737 O O . ASP A 1 97 ? -3.463 -7.912 -9.351 1.00 97.44 97 ASP A O 1
ATOM 741 N N . GLU A 1 98 ? -2.791 -6.133 -8.165 1.00 95.69 98 GLU A N 1
ATOM 742 C CA . GLU A 1 98 ? -1.362 -6.216 -8.516 1.00 95.69 98 GLU A CA 1
ATOM 743 C C . GLU A 1 98 ? -0.579 -7.237 -7.658 1.00 95.69 98 GLU A C 1
ATOM 745 O O . GLU A 1 98 ? 0.646 -7.398 -7.779 1.00 95.69 98 GLU A O 1
ATOM 750 N N . GLY A 1 99 ? -1.280 -7.961 -6.783 1.00 95.31 99 GLY A N 1
ATOM 751 C CA . GLY A 1 99 ? -0.743 -9.003 -5.916 1.00 95.31 99 GLY A CA 1
ATOM 752 C C . GLY A 1 99 ? -0.023 -8.490 -4.669 1.00 95.31 99 GLY A C 1
ATOM 753 O O . GLY A 1 99 ? 0.738 -9.255 -4.082 1.00 95.31 99 GLY A O 1
ATOM 754 N N . ILE A 1 100 ? -0.232 -7.230 -4.273 1.00 96.62 100 ILE A N 1
ATOM 755 C CA . ILE A 1 100 ? 0.330 -6.625 -3.058 1.00 96.62 100 ILE A CA 1
ATOM 756 C C . ILE A 1 100 ? -0.775 -6.539 -2.004 1.00 96.62 100 ILE A C 1
ATOM 758 O O . ILE A 1 100 ? -1.708 -5.752 -2.127 1.00 96.62 100 ILE A O 1
ATOM 762 N N . SER A 1 101 ? -0.664 -7.323 -0.934 1.00 96.12 101 SER A N 1
ATOM 763 C CA . SER A 1 101 ? -1.662 -7.341 0.143 1.00 96.12 101 SER A CA 1
ATOM 764 C C . SER A 1 101 ? -1.037 -7.584 1.516 1.00 96.12 101 SER A C 1
ATOM 766 O O . SER A 1 101 ? 0.104 -8.036 1.650 1.00 96.12 101 SER A O 1
ATOM 768 N N . MET A 1 102 ? -1.790 -7.256 2.568 1.00 95.81 102 MET A N 1
ATOM 769 C CA . MET A 1 102 ? -1.376 -7.463 3.953 1.00 95.81 102 MET A CA 1
ATOM 770 C C . MET A 1 102 ? -2.101 -8.672 4.547 1.00 95.81 102 MET A C 1
ATOM 772 O O . MET A 1 102 ? -3.325 -8.698 4.639 1.00 95.81 102 MET A O 1
ATOM 776 N N . ALA A 1 103 ? -1.342 -9.663 5.010 1.00 96.81 103 ALA A N 1
ATOM 777 C CA . ALA A 1 103 ? -1.890 -10.813 5.713 1.00 96.81 103 ALA A CA 1
ATOM 778 C C . ALA A 1 103 ? -2.247 -10.433 7.156 1.00 96.81 103 ALA A C 1
ATOM 780 O O . ALA A 1 103 ? -1.365 -10.097 7.955 1.00 96.81 103 ALA A O 1
ATOM 781 N N . GLU A 1 104 ? -3.533 -10.512 7.501 1.00 96.94 104 GLU A N 1
ATOM 782 C CA . GLU A 1 104 ? -4.029 -10.165 8.832 1.00 96.94 104 GLU A CA 1
ATOM 783 C C . GLU A 1 104 ? -4.262 -11.386 9.732 1.00 96.94 104 GLU A C 1
ATOM 785 O O . GLU A 1 104 ? -4.776 -12.425 9.319 1.00 96.94 104 GLU A O 1
ATOM 790 N N . THR A 1 105 ? -3.931 -11.245 11.016 1.00 97.12 105 THR A N 1
ATOM 791 C CA . THR A 1 105 ? -4.244 -12.224 12.065 1.00 97.12 105 THR A CA 1
ATOM 792 C C . THR A 1 105 ? -4.780 -11.525 13.308 1.00 97.12 105 THR A C 1
ATOM 794 O O . THR A 1 105 ? -4.328 -10.440 13.674 1.00 97.12 105 THR A O 1
ATOM 797 N N . VAL A 1 106 ? -5.732 -12.157 13.999 1.00 96.19 106 VAL A N 1
ATOM 798 C CA . VAL A 1 106 ? -6.308 -11.636 15.246 1.00 96.19 106 VAL A CA 1
ATOM 799 C C . VAL A 1 106 ? -6.187 -12.684 16.341 1.00 96.19 106 VAL A C 1
ATOM 801 O O . VAL A 1 106 ? -6.536 -13.844 16.133 1.00 96.19 106 VAL A O 1
ATOM 804 N N . ARG A 1 107 ? -5.719 -12.274 17.522 1.00 94.69 107 ARG A N 1
ATOM 805 C CA . ARG A 1 107 ? -5.668 -13.126 18.716 1.00 94.69 107 ARG A CA 1
ATOM 806 C C . ARG A 1 107 ? -6.222 -12.413 19.942 1.00 94.69 107 ARG A C 1
ATOM 808 O O . ARG A 1 107 ? -5.954 -11.230 20.146 1.00 94.69 107 ARG A O 1
ATOM 815 N N . THR A 1 108 ? -6.967 -13.136 20.771 1.00 93.62 108 THR A N 1
ATOM 816 C CA . THR A 1 108 ? -7.384 -12.659 22.096 1.00 93.62 108 THR A CA 1
ATOM 817 C C . THR A 1 108 ? -6.199 -12.763 23.055 1.00 93.62 108 THR A C 1
ATOM 819 O O . THR A 1 108 ? -5.487 -13.768 23.065 1.00 93.62 108 THR A O 1
ATOM 822 N N . LEU A 1 109 ? -5.955 -11.705 23.823 1.00 89.00 109 LEU A N 1
ATOM 823 C CA . LEU A 1 109 ? -4.921 -11.673 24.853 1.00 89.00 109 LEU A CA 1
ATOM 824 C C . LEU A 1 109 ? -5.533 -12.147 26.175 1.00 89.00 109 LEU A C 1
ATOM 826 O O . LEU A 1 109 ? -6.634 -11.717 26.523 1.00 89.00 109 LEU A O 1
ATOM 830 N N . ALA A 1 110 ? -4.823 -13.042 26.865 1.00 78.31 110 ALA A N 1
ATOM 831 C CA . ALA A 1 110 ? -5.192 -13.527 28.194 1.00 78.31 110 ALA A CA 1
ATOM 832 C C . ALA A 1 110 ? -5.076 -12.432 29.267 1.00 78.31 110 ALA A C 1
ATOM 834 O O . ALA A 1 110 ? -4.250 -11.500 29.092 1.00 78.31 110 ALA A O 1
#